Protein AF-A0A919WUX2-F1 (afdb_monomer_lite)

Sequence (122 aa):
MFIHFLDIIGAGIAGLFMLIQIISSQIVFQGKLIPEFYQVLGNWLPGTYYADEIYKILFGGSSLASSIRFLFIMVAVFLAVTAIAFLIRKNLFLNNKTKSNLIRIRGIANILIKSYAKEFPD

Structure (mmCIF, N/CA/C/O backbone):
data_AF-A0A919WUX2-F1
#
_entry.id   AF-A0A919WUX2-F1
#
loop_
_atom_site.group_PDB
_atom_site.id
_atom_site.type_symbol
_atom_site.label_atom_id
_atom_site.label_alt_id
_atom_site.label_comp_id
_atom_site.label_asym_id
_atom_site.label_entity_id
_atom_site.label_seq_id
_atom_site.pdbx_PDB_ins_code
_atom_site.Cartn_x
_atom_site.Cartn_y
_atom_site.Cartn_z
_atom_site.occupancy
_atom_site.B_iso_or_equiv
_atom_site.auth_seq_id
_atom_site.auth_comp_id
_atom_site.auth_asym_id
_atom_site.auth_atom_id
_atom_site.pdbx_PDB_model_num
ATOM 1 N N . MET A 1 1 ? -2.379 9.612 5.444 1.00 50.16 1 MET A N 1
ATOM 2 C CA . MET A 1 1 ? -3.563 9.425 6.323 1.00 50.16 1 MET A CA 1
ATOM 3 C C . MET A 1 1 ? -3.572 8.078 7.066 1.00 50.16 1 MET A C 1
ATOM 5 O O . MET A 1 1 ? -3.898 8.083 8.243 1.00 50.16 1 MET A O 1
ATOM 9 N N . PHE A 1 2 ? -3.185 6.949 6.447 1.00 46.69 2 PHE A N 1
ATOM 10 C CA . PHE A 1 2 ? -3.010 5.656 7.150 1.00 46.69 2 PHE A CA 1
ATOM 11 C C . PHE A 1 2 ? -1.740 5.613 8.028 1.00 46.69 2 PHE A C 1
ATOM 13 O O . PHE A 1 2 ? -1.749 5.054 9.116 1.00 46.69 2 PHE A O 1
ATOM 20 N N . ILE A 1 3 ? -0.682 6.305 7.592 1.00 52.25 3 ILE A N 1
ATOM 21 C CA . ILE A 1 3 ? 0.610 6.408 8.294 1.00 52.25 3 ILE A CA 1
ATOM 22 C C . ILE A 1 3 ? 0.446 7.064 9.680 1.00 52.25 3 ILE A C 1
ATOM 24 O O . ILE A 1 3 ? 0.975 6.565 10.661 1.00 52.25 3 ILE A O 1
ATOM 28 N N . HIS A 1 4 ? -0.404 8.092 9.791 1.00 54.78 4 HIS A N 1
ATOM 29 C CA . HIS A 1 4 ? -0.722 8.746 11.070 1.00 54.78 4 HIS A CA 1
ATOM 30 C C . HIS A 1 4 ? -1.570 7.891 12.027 1.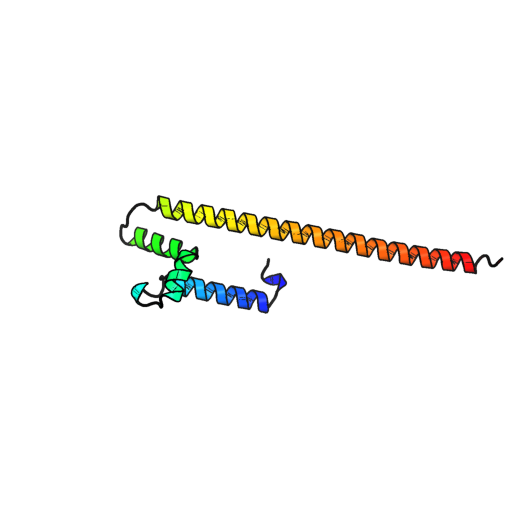00 54.78 4 HIS A C 1
ATOM 32 O O . HIS A 1 4 ? -1.762 8.279 13.171 1.00 54.78 4 HIS A O 1
ATOM 38 N N . PHE A 1 5 ? -2.122 6.756 11.581 1.00 55.47 5 PHE A N 1
ATOM 39 C CA . PHE A 1 5 ? -2.911 5.871 12.447 1.00 55.47 5 PHE A CA 1
ATOM 40 C C . PHE A 1 5 ? -2.035 4.878 13.229 1.00 55.47 5 PHE A C 1
ATOM 42 O O . PHE A 1 5 ? -2.463 4.362 14.255 1.00 55.47 5 PHE A O 1
ATOM 49 N N . LEU A 1 6 ? -0.812 4.631 12.748 1.00 60.94 6 LEU A N 1
ATOM 50 C CA . LEU A 1 6 ? 0.205 3.764 13.358 1.00 60.94 6 LEU A CA 1
ATOM 51 C C . LEU A 1 6 ? 1.449 4.560 13.806 1.00 60.94 6 LEU A C 1
ATOM 53 O O . LEU A 1 6 ? 2.447 3.962 14.208 1.00 60.94 6 LEU A O 1
ATOM 57 N N . ASP A 1 7 ? 1.381 5.891 13.700 1.00 72.62 7 ASP A N 1
ATOM 58 C CA . ASP A 1 7 ? 2.413 6.872 14.044 1.00 72.62 7 ASP A CA 1
ATOM 59 C C . ASP A 1 7 ? 3.820 6.426 13.581 1.00 72.62 7 ASP A C 1
ATOM 61 O O . ASP A 1 7 ? 4.065 6.292 12.378 1.00 72.62 7 ASP A O 1
ATOM 65 N N . ILE A 1 8 ? 4.720 6.093 14.510 1.00 77.88 8 ILE A N 1
ATOM 66 C CA . ILE A 1 8 ? 6.087 5.621 14.233 1.00 77.88 8 ILE A CA 1
ATOM 67 C C . ILE A 1 8 ? 6.129 4.246 13.554 1.00 77.88 8 ILE A C 1
ATOM 69 O O . ILE A 1 8 ? 6.920 4.039 12.633 1.00 77.88 8 ILE A O 1
ATOM 73 N N . ILE A 1 9 ? 5.283 3.298 13.966 1.00 80.19 9 ILE A N 1
ATOM 74 C CA . ILE A 1 9 ? 5.294 1.931 13.417 1.00 80.19 9 ILE A CA 1
ATOM 75 C C . ILE A 1 9 ? 4.808 1.953 11.966 1.00 80.19 9 ILE A C 1
ATOM 77 O O . ILE A 1 9 ? 5.372 1.293 11.095 1.00 80.19 9 ILE A O 1
ATOM 81 N N . GLY A 1 10 ? 3.789 2.763 11.684 1.00 80.12 10 GLY A N 1
ATOM 82 C CA . GLY A 1 10 ? 3.238 2.920 10.340 1.00 80.12 10 GLY A CA 1
ATOM 83 C C . GLY A 1 10 ? 4.225 3.580 9.397 1.00 80.12 10 GLY A C 1
ATOM 84 O O . GLY A 1 10 ? 4.389 3.129 8.265 1.00 80.12 10 GLY A O 1
ATOM 85 N N . ALA A 1 11 ? 4.898 4.627 9.877 1.00 80.88 11 ALA A N 1
ATOM 86 C CA . ALA A 1 11 ? 5.965 5.287 9.140 1.00 80.88 11 ALA A CA 1
ATOM 87 C C . ALA A 1 11 ? 7.140 4.335 8.876 1.00 80.88 11 ALA A C 1
ATOM 89 O O . ALA A 1 11 ? 7.630 4.280 7.751 1.00 80.88 11 ALA A O 1
ATOM 90 N N . GLY A 1 12 ? 7.534 3.530 9.868 1.00 84.44 12 GLY A N 1
ATOM 91 C CA . GLY A 1 12 ? 8.596 2.531 9.730 1.00 84.44 12 GLY A CA 1
ATOM 92 C C . GLY A 1 12 ? 8.273 1.464 8.684 1.00 84.44 12 GLY A C 1
ATOM 93 O O . GLY A 1 12 ? 9.085 1.201 7.799 1.00 84.44 12 GLY A O 1
ATOM 94 N N . ILE A 1 13 ? 7.062 0.901 8.721 1.00 85.62 13 ILE A N 1
ATOM 95 C CA . ILE A 1 13 ? 6.609 -0.083 7.726 1.00 85.62 13 ILE A CA 1
ATOM 96 C C . ILE A 1 13 ? 6.552 0.549 6.330 1.00 85.62 13 ILE A C 1
ATOM 98 O O . ILE A 1 13 ? 7.043 -0.044 5.373 1.00 85.62 13 ILE A O 1
ATOM 102 N N . ALA A 1 14 ? 6.009 1.763 6.199 1.00 84.12 14 ALA A N 1
ATOM 103 C CA . ALA A 1 14 ? 5.965 2.467 4.917 1.00 84.12 14 ALA A CA 1
ATOM 104 C C . ALA A 1 14 ? 7.373 2.740 4.357 1.00 84.12 14 ALA A C 1
ATOM 106 O O . ALA A 1 14 ? 7.606 2.544 3.165 1.00 84.12 14 ALA A O 1
ATOM 107 N N . GLY A 1 15 ? 8.318 3.129 5.217 1.00 86.31 15 GLY A N 1
ATOM 108 C CA . GLY A 1 15 ? 9.720 3.321 4.851 1.00 86.31 15 GLY A CA 1
ATOM 109 C C . GLY A 1 15 ? 10.377 2.029 4.365 1.00 86.31 15 GLY A C 1
ATOM 110 O O . GLY A 1 15 ? 11.008 2.024 3.312 1.00 86.31 15 GLY A O 1
ATOM 111 N N . LEU A 1 16 ? 10.161 0.911 5.066 1.00 87.75 16 LEU A N 1
ATOM 112 C CA . LEU A 1 16 ? 10.647 -0.404 4.633 1.00 87.75 16 LEU A CA 1
ATOM 113 C C . LEU A 1 16 ? 10.063 -0.809 3.275 1.00 87.75 16 LEU A C 1
ATOM 115 O O . LEU A 1 16 ? 10.802 -1.250 2.397 1.00 87.75 16 LEU A O 1
ATOM 119 N N . PHE A 1 17 ? 8.761 -0.605 3.067 1.00 86.81 17 PHE A N 1
ATOM 120 C CA . PHE A 1 17 ? 8.132 -0.859 1.772 1.00 86.81 17 PHE A CA 1
ATOM 121 C C . PHE A 1 17 ? 8.745 -0.004 0.661 1.00 86.81 17 PHE A C 1
ATOM 123 O O . PHE A 1 17 ? 9.011 -0.525 -0.419 1.00 86.81 17 PHE A O 1
ATOM 130 N N . MET A 1 18 ? 9.021 1.276 0.918 1.00 85.81 18 MET A N 1
ATOM 131 C CA . MET A 1 18 ? 9.658 2.164 -0.057 1.00 85.81 18 MET A CA 1
ATOM 132 C C . MET A 1 18 ? 11.067 1.687 -0.435 1.00 85.81 18 MET A C 1
ATOM 134 O O . MET A 1 18 ? 11.412 1.679 -1.615 1.00 85.81 18 MET A O 1
ATOM 138 N N . LEU A 1 19 ? 11.861 1.224 0.535 1.00 87.56 19 LEU A N 1
ATOM 139 C CA . LEU A 1 19 ? 13.187 0.653 0.272 1.00 87.56 19 LEU A CA 1
ATOM 140 C C . LEU A 1 19 ? 13.098 -0.601 -0.601 1.00 87.56 19 LEU A C 1
ATOM 142 O O . LEU A 1 19 ? 13.828 -0.722 -1.584 1.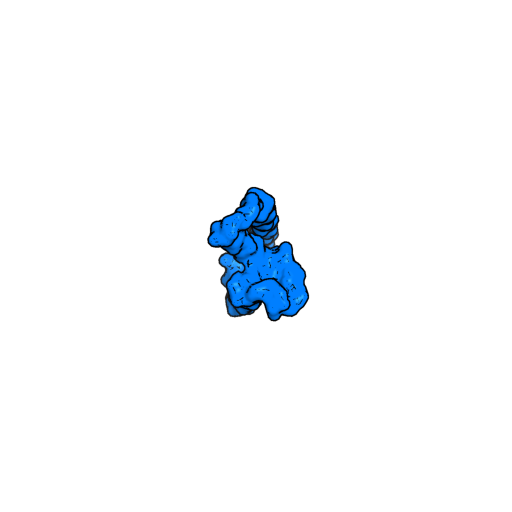00 87.56 19 LEU A O 1
ATOM 146 N N . ILE A 1 20 ? 12.160 -1.500 -0.293 1.00 86.94 20 ILE A N 1
ATOM 147 C CA . ILE A 1 20 ? 11.908 -2.697 -1.103 1.00 86.94 20 ILE A CA 1
ATOM 148 C C . ILE A 1 20 ? 11.509 -2.303 -2.530 1.00 86.94 20 ILE A C 1
ATOM 150 O O . ILE A 1 20 ? 11.988 -2.925 -3.479 1.00 86.94 20 ILE A O 1
ATOM 154 N N . GLN A 1 21 ? 10.693 -1.256 -2.708 1.00 86.75 21 GLN A N 1
ATOM 155 C CA . GLN A 1 21 ? 10.338 -0.759 -4.041 1.00 86.75 21 GLN A CA 1
ATOM 156 C C . GLN A 1 21 ? 11.546 -0.248 -4.822 1.00 86.75 21 GLN A C 1
ATOM 158 O O . GLN A 1 21 ? 11.662 -0.560 -6.000 1.00 86.75 21 GLN A O 1
ATOM 163 N N . ILE A 1 22 ? 12.447 0.505 -4.190 1.00 85.50 22 ILE A N 1
ATOM 164 C CA . ILE A 1 22 ? 13.640 1.052 -4.855 1.00 85.50 22 ILE A CA 1
ATOM 165 C C . ILE A 1 22 ? 14.606 -0.062 -5.268 1.00 85.50 22 ILE A C 1
ATOM 167 O O . ILE A 1 22 ? 15.170 -0.019 -6.358 1.00 85.50 22 ILE A O 1
ATOM 171 N N . ILE A 1 23 ? 14.788 -1.071 -4.416 1.00 85.50 23 ILE A N 1
ATOM 172 C CA . ILE A 1 23 ? 15.661 -2.209 -4.726 1.00 85.50 23 ILE A CA 1
ATOM 173 C C . ILE A 1 23 ? 15.041 -3.053 -5.847 1.00 85.50 23 ILE A C 1
ATOM 175 O O . ILE A 1 23 ? 15.727 -3.432 -6.792 1.00 85.50 23 ILE A O 1
ATOM 179 N N . SER A 1 24 ? 13.734 -3.307 -5.783 1.00 84.88 24 SER A N 1
ATOM 180 C CA . SER A 1 24 ? 13.033 -4.173 -6.744 1.00 84.88 24 SER A CA 1
ATOM 181 C C . SER A 1 24 ? 12.701 -3.480 -8.072 1.00 84.88 24 SER A C 1
ATOM 183 O O . SER A 1 24 ? 12.382 -4.155 -9.052 1.00 84.88 24 SER A O 1
ATOM 185 N N . SER A 1 25 ? 12.760 -2.145 -8.139 1.00 82.00 25 SER A N 1
ATOM 186 C CA . SER A 1 25 ? 12.494 -1.382 -9.366 1.00 82.00 25 SER A CA 1
ATOM 187 C C . SER A 1 25 ? 13.618 -1.468 -10.389 1.00 82.00 25 SER A C 1
ATOM 189 O O . SER A 1 25 ? 13.421 -1.056 -11.526 1.00 82.00 25 SER A O 1
ATOM 191 N N . GLN A 1 26 ? 14.781 -2.004 -10.005 1.00 79.31 26 GLN A N 1
ATOM 192 C CA . GLN A 1 26 ? 15.950 -2.139 -10.878 1.00 79.31 26 GLN A CA 1
ATOM 193 C C . GLN A 1 26 ? 16.464 -0.788 -11.428 1.00 79.31 26 GLN A C 1
ATOM 195 O O . GLN A 1 26 ? 17.241 -0.757 -12.376 1.00 79.31 26 GLN A O 1
ATOM 200 N N . ILE A 1 27 ? 16.056 0.339 -10.820 1.00 75.88 27 ILE A N 1
ATOM 201 C CA . ILE A 1 27 ? 16.522 1.693 -11.184 1.00 75.88 27 ILE A CA 1
ATOM 202 C C . ILE A 1 27 ? 17.984 1.889 -10.772 1.00 75.88 27 ILE A C 1
ATOM 204 O O . ILE A 1 27 ? 18.775 2.493 -11.489 1.00 75.88 27 ILE A O 1
ATOM 208 N N . VAL A 1 28 ? 18.334 1.416 -9.574 1.00 76.75 28 VAL A N 1
ATOM 209 C CA . VAL A 1 28 ? 19.669 1.618 -8.986 1.00 76.75 28 VAL A CA 1
ATOM 210 C C . VAL A 1 28 ? 20.632 0.507 -9.403 1.00 76.75 28 VAL A C 1
ATOM 212 O O . VAL A 1 28 ? 21.819 0.749 -9.605 1.00 76.75 28 VAL A O 1
ATOM 215 N N . PHE A 1 29 ? 20.119 -0.713 -9.558 1.00 71.00 29 PHE A N 1
ATOM 216 C CA . PHE A 1 29 ? 20.900 -1.899 -9.887 1.00 71.00 29 PHE A CA 1
ATOM 217 C C . PHE A 1 29 ? 20.295 -2.576 -11.112 1.00 71.00 29 PHE A C 1
ATOM 219 O O . PHE A 1 29 ? 19.085 -2.769 -11.171 1.00 71.00 29 PHE A O 1
ATOM 226 N N . GLN A 1 30 ? 21.123 -2.971 -12.081 1.00 67.31 30 GLN A N 1
ATOM 227 C CA . GLN A 1 30 ? 20.634 -3.730 -13.233 1.00 67.31 30 GLN A CA 1
ATOM 228 C C . GLN A 1 30 ? 20.074 -5.080 -12.767 1.00 67.31 30 GLN A C 1
ATOM 230 O O . GLN A 1 30 ? 20.716 -5.763 -11.971 1.00 67.31 30 GLN A O 1
ATOM 235 N N . GLY A 1 31 ? 18.916 -5.490 -13.292 1.00 66.12 31 GLY A N 1
ATOM 236 C CA . GLY A 1 31 ? 18.153 -6.652 -12.815 1.00 66.12 31 GLY A CA 1
ATOM 237 C C . GLY A 1 31 ? 18.937 -7.940 -12.594 1.00 66.12 31 GLY A C 1
ATOM 238 O O . GLY A 1 31 ? 18.682 -8.653 -11.631 1.00 66.12 31 GLY A O 1
ATOM 239 N N . LYS A 1 32 ? 19.944 -8.210 -13.435 1.00 65.50 32 LYS A N 1
ATOM 240 C CA . LYS A 1 32 ? 20.788 -9.413 -13.336 1.00 65.50 32 LYS A CA 1
ATOM 241 C C . LYS A 1 32 ? 21.716 -9.437 -12.114 1.00 65.50 32 LYS A C 1
ATOM 243 O O . LYS A 1 32 ? 22.261 -10.488 -11.802 1.00 65.50 32 LYS A O 1
ATOM 248 N N . LEU A 1 33 ? 21.920 -8.299 -11.452 1.00 76.19 33 LEU A N 1
ATOM 249 C CA . LEU A 1 33 ? 22.799 -8.152 -10.287 1.00 76.19 33 LEU A CA 1
ATOM 250 C C . LEU A 1 33 ? 22.045 -8.288 -8.956 1.00 76.19 33 LEU A C 1
ATOM 252 O O . LEU A 1 33 ? 22.670 -8.343 -7.900 1.00 76.19 33 LEU A O 1
ATOM 256 N N . ILE A 1 34 ? 20.711 -8.321 -8.995 1.00 80.94 34 ILE A N 1
ATOM 257 C CA . ILE A 1 34 ? 19.855 -8.347 -7.808 1.00 80.94 34 ILE A CA 1
ATOM 258 C C . ILE A 1 34 ? 19.399 -9.792 -7.560 1.00 80.94 34 ILE A C 1
ATOM 260 O O . ILE A 1 34 ? 19.066 -10.479 -8.526 1.00 80.94 34 ILE A O 1
ATOM 264 N N . PRO A 1 35 ? 19.343 -10.279 -6.305 1.00 84.19 35 PRO A N 1
ATOM 265 C CA . PRO A 1 35 ? 18.849 -11.625 -6.014 1.00 84.19 35 PRO A CA 1
ATOM 266 C C . PRO A 1 35 ? 17.452 -11.899 -6.595 1.00 84.19 35 PRO A C 1
ATOM 268 O O . PRO A 1 35 ? 16.597 -11.010 -6.587 1.00 84.19 35 PRO A O 1
ATOM 271 N N . GLU A 1 36 ? 17.191 -13.143 -7.018 1.00 84.56 36 GLU A N 1
ATOM 272 C CA . GLU A 1 36 ? 15.911 -13.562 -7.626 1.00 84.56 36 GLU A CA 1
ATOM 273 C C . GLU A 1 36 ? 14.688 -13.179 -6.786 1.00 84.56 36 GLU A C 1
ATOM 275 O O . GLU A 1 36 ? 13.660 -12.787 -7.332 1.00 84.56 36 GLU A O 1
ATOM 280 N N . PHE A 1 37 ? 14.815 -13.207 -5.457 1.00 85.06 37 PHE A N 1
ATOM 281 C CA . PHE A 1 37 ? 13.764 -12.769 -4.540 1.00 85.06 37 PHE A CA 1
ATOM 282 C C . PHE A 1 37 ? 13.226 -11.366 -4.877 1.00 85.06 37 PHE A C 1
ATOM 284 O O . PHE A 1 37 ? 12.016 -11.173 -4.987 1.00 85.06 37 PHE A O 1
ATOM 291 N N . TYR A 1 38 ? 14.116 -10.393 -5.090 1.00 82.12 38 TYR A N 1
ATOM 292 C CA . TYR A 1 38 ? 13.732 -9.014 -5.407 1.00 82.12 38 TYR A CA 1
ATOM 293 C C . TYR A 1 38 ? 13.279 -8.856 -6.861 1.00 82.12 38 TYR A C 1
ATOM 295 O O . TYR A 1 38 ? 12.447 -7.998 -7.147 1.00 82.12 38 TYR A O 1
ATOM 303 N N . GLN A 1 39 ? 13.769 -9.701 -7.774 1.00 81.50 39 GLN A N 1
ATOM 304 C CA . GLN A 1 39 ? 13.285 -9.726 -9.158 1.00 81.50 39 GLN A CA 1
ATOM 305 C C . GLN A 1 39 ? 11.822 -10.184 -9.216 1.00 81.50 39 GLN A C 1
ATOM 307 O O . GLN A 1 39 ? 10.992 -9.544 -9.860 1.00 81.50 39 GLN A O 1
ATOM 312 N N . VAL A 1 40 ? 11.483 -11.250 -8.482 1.00 85.31 40 VAL A N 1
ATOM 313 C CA . VAL A 1 40 ? 10.106 -11.750 -8.379 1.00 85.31 40 VAL A CA 1
ATOM 314 C C . VAL A 1 40 ? 9.209 -10.715 -7.710 1.00 85.31 40 VAL A C 1
ATOM 316 O O . VAL A 1 40 ? 8.116 -10.460 -8.212 1.00 85.31 40 VAL A O 1
ATOM 319 N N . LEU A 1 41 ? 9.665 -10.078 -6.626 1.00 84.19 41 LEU A N 1
ATOM 320 C CA . LEU A 1 41 ? 8.909 -9.010 -5.964 1.00 84.19 41 LEU A CA 1
ATOM 321 C C . LEU A 1 41 ? 8.652 -7.815 -6.891 1.00 84.19 41 LEU A C 1
ATOM 323 O O . LEU A 1 41 ? 7.561 -7.246 -6.866 1.00 84.19 41 LEU A O 1
ATOM 327 N N . GLY A 1 42 ? 9.631 -7.455 -7.724 1.00 80.44 42 GLY A N 1
ATOM 328 C CA . GLY A 1 42 ? 9.527 -6.361 -8.689 1.00 80.44 42 GLY A CA 1
ATOM 329 C C . GLY A 1 42 ? 8.351 -6.516 -9.653 1.00 80.44 42 GLY A C 1
ATOM 330 O O . GLY A 1 42 ? 7.667 -5.541 -9.945 1.00 80.44 42 GLY A O 1
ATOM 331 N N . ASN A 1 43 ? 8.018 -7.743 -10.056 1.00 83.19 43 ASN A N 1
ATOM 332 C CA . ASN A 1 43 ? 6.887 -8.003 -10.958 1.00 83.19 43 ASN A CA 1
ATOM 333 C C . ASN A 1 43 ? 5.518 -7.644 -10.356 1.00 83.19 43 ASN A C 1
ATOM 335 O O . ASN A 1 43 ? 4.540 -7.498 -11.081 1.00 83.19 43 ASN A O 1
ATOM 339 N N . TRP A 1 44 ? 5.430 -7.500 -9.036 1.00 82.06 44 TRP A N 1
ATOM 340 C CA . TRP A 1 44 ? 4.201 -7.111 -8.340 1.00 82.06 44 TRP A CA 1
ATOM 341 C C . TRP A 1 44 ? 4.189 -5.635 -7.951 1.00 82.06 44 TRP A C 1
ATOM 343 O O . TRP A 1 44 ? 3.161 -5.116 -7.514 1.00 82.06 44 TRP A O 1
ATOM 353 N N . LEU A 1 45 ? 5.325 -4.952 -8.083 1.00 84.62 45 LEU A N 1
ATOM 354 C CA . LEU A 1 45 ? 5.514 -3.600 -7.593 1.00 84.62 45 LEU A CA 1
ATOM 355 C C . LEU A 1 45 ? 5.339 -2.586 -8.728 1.00 84.62 45 LEU A C 1
ATOM 357 O O . LEU A 1 45 ? 5.981 -2.697 -9.772 1.00 84.62 45 LEU A O 1
ATOM 361 N N . PRO A 1 46 ? 4.540 -1.524 -8.521 1.00 81.56 46 PRO A N 1
ATOM 362 C CA . PRO A 1 46 ? 4.318 -0.510 -9.552 1.00 81.56 46 PRO A CA 1
ATOM 363 C C . PRO A 1 46 ? 5.607 0.239 -9.924 1.00 81.56 46 PRO A C 1
ATOM 365 O O . PRO A 1 46 ? 5.756 0.688 -11.059 1.00 81.56 46 PRO A O 1
ATOM 368 N N . GLY A 1 47 ? 6.554 0.350 -8.983 1.00 80.38 47 GLY A N 1
ATOM 369 C CA . GLY A 1 47 ? 7.834 1.027 -9.199 1.00 80.38 47 GLY A CA 1
ATOM 370 C C . GLY A 1 47 ? 8.693 0.381 -10.287 1.00 80.38 47 GLY A C 1
ATOM 371 O O . GLY A 1 47 ? 9.414 1.091 -10.982 1.00 80.38 47 GLY A O 1
ATOM 372 N N . THR A 1 48 ? 8.585 -0.936 -10.483 1.00 83.44 48 THR A N 1
ATOM 373 C CA . THR A 1 48 ? 9.349 -1.667 -11.504 1.00 83.44 48 THR A CA 1
ATOM 374 C C . THR A 1 48 ? 8.810 -1.401 -12.905 1.00 83.44 48 THR A C 1
ATOM 376 O O . THR A 1 48 ? 9.586 -1.135 -13.816 1.00 83.44 48 THR A O 1
ATOM 379 N N . TYR A 1 49 ? 7.485 -1.362 -13.071 1.00 82.75 49 TYR A N 1
ATOM 380 C CA . TYR A 1 49 ? 6.869 -0.980 -14.345 1.00 82.75 49 TYR A CA 1
ATOM 381 C C . TYR A 1 49 ? 7.187 0.469 -14.722 1.00 82.75 49 TYR A C 1
ATOM 383 O O . TYR A 1 49 ? 7.463 0.757 -15.880 1.00 82.75 49 TYR A O 1
ATOM 391 N N . TYR A 1 50 ? 7.194 1.384 -13.750 1.00 82.50 50 TYR A N 1
ATOM 392 C CA . TYR A 1 50 ? 7.590 2.772 -13.989 1.00 82.50 50 TYR A CA 1
ATOM 393 C C . TYR A 1 50 ? 9.050 2.892 -14.454 1.00 82.50 50 TYR A C 1
ATOM 395 O O . TYR A 1 50 ? 9.337 3.599 -15.419 1.00 82.50 50 TYR A O 1
ATOM 403 N N . ALA A 1 51 ? 9.963 2.179 -13.791 1.00 81.69 51 ALA A N 1
ATOM 404 C CA . ALA A 1 51 ? 11.379 2.158 -14.138 1.00 81.69 51 ALA A CA 1
ATOM 405 C C . ALA A 1 51 ? 11.626 1.634 -15.557 1.00 81.69 51 ALA A C 1
ATOM 407 O O . ALA A 1 51 ? 12.315 2.278 -16.346 1.00 81.69 51 ALA A O 1
ATOM 408 N N . ASP A 1 52 ? 11.030 0.487 -15.885 1.00 82.69 52 ASP A N 1
ATOM 409 C CA . ASP A 1 52 ? 11.186 -0.169 -17.184 1.00 82.69 52 ASP A CA 1
ATOM 410 C C . ASP A 1 52 ? 10.666 0.712 -18.332 1.00 82.69 52 ASP A C 1
ATOM 412 O O . ASP A 1 52 ? 11.301 0.837 -19.379 1.00 82.69 52 ASP A O 1
ATOM 416 N N . GLU A 1 53 ? 9.552 1.414 -18.120 1.00 83.00 53 GLU A N 1
ATOM 417 C CA . GLU A 1 53 ? 9.013 2.351 -19.107 1.00 83.00 53 GLU A CA 1
ATOM 418 C C . GLU A 1 53 ? 9.886 3.597 -19.290 1.00 83.00 53 GLU A C 1
ATOM 420 O O . GLU A 1 53 ? 10.084 4.033 -20.424 1.00 83.00 53 GLU A O 1
ATOM 425 N N . ILE A 1 54 ? 10.484 4.139 -18.223 1.00 84.12 54 ILE A N 1
ATOM 426 C CA . ILE A 1 54 ? 11.478 5.216 -18.357 1.00 84.12 54 ILE A CA 1
ATOM 427 C C . ILE A 1 54 ? 12.666 4.746 -19.194 1.00 84.12 54 ILE A C 1
ATOM 429 O O . ILE A 1 54 ? 13.094 5.461 -20.100 1.00 84.12 54 ILE A O 1
ATOM 433 N N . TYR A 1 55 ? 13.180 3.544 -18.937 1.00 82.00 55 TYR A N 1
ATOM 434 C CA . TYR A 1 55 ? 14.289 3.000 -19.715 1.00 82.00 55 TYR A CA 1
ATOM 435 C C . TYR A 1 55 ? 13.919 2.787 -21.185 1.00 82.00 55 TYR A C 1
ATOM 437 O O . TYR A 1 55 ? 14.707 3.139 -22.064 1.00 82.00 55 TYR A O 1
ATOM 445 N N . LYS A 1 56 ? 12.708 2.304 -21.481 1.00 84.69 56 LYS A N 1
ATOM 446 C CA . LYS A 1 56 ? 12.209 2.209 -22.861 1.00 84.69 56 LYS A CA 1
ATOM 447 C C . LYS A 1 56 ? 12.119 3.577 -23.534 1.00 84.69 56 LYS A C 1
ATOM 449 O O . LYS A 1 56 ? 12.534 3.692 -24.680 1.00 84.69 56 LYS A O 1
ATOM 454 N N . ILE A 1 57 ? 11.653 4.621 -22.848 1.00 84.94 57 ILE A N 1
ATOM 455 C CA . ILE A 1 57 ? 11.600 5.981 -23.418 1.00 84.94 57 ILE A CA 1
ATOM 456 C C . ILE A 1 57 ? 13.006 6.491 -23.743 1.00 84.94 57 ILE A C 1
ATOM 458 O O . ILE A 1 57 ? 13.238 7.006 -24.834 1.00 84.94 57 ILE A O 1
ATOM 462 N N . LEU A 1 58 ? 13.944 6.343 -22.806 1.00 85.19 58 LEU A N 1
ATOM 463 C CA . LEU A 1 58 ? 15.294 6.893 -22.938 1.00 85.19 58 LEU A CA 1
ATOM 464 C C . LEU A 1 58 ? 16.128 6.185 -24.011 1.00 85.19 58 LEU A C 1
ATOM 466 O O . LEU A 1 58 ? 16.962 6.822 -24.648 1.00 85.19 58 LEU A O 1
ATOM 470 N N . PHE A 1 59 ? 15.900 4.888 -24.221 1.00 86.81 59 PHE A N 1
ATOM 471 C CA . PHE A 1 59 ? 16.696 4.062 -25.132 1.00 86.81 59 PHE A CA 1
ATOM 472 C C . PHE A 1 59 ? 15.946 3.620 -26.399 1.00 86.81 59 PHE A C 1
ATOM 474 O O . PHE A 1 59 ? 16.439 2.766 -27.133 1.00 86.81 59 PHE A O 1
ATOM 481 N N . GLY A 1 60 ? 14.778 4.204 -26.688 1.00 81.00 60 GLY A N 1
ATOM 482 C CA . GLY A 1 60 ? 14.034 3.952 -27.932 1.00 81.00 60 GLY A CA 1
ATOM 483 C C . GLY A 1 60 ? 13.337 2.586 -27.999 1.00 81.00 60 GLY A C 1
ATOM 484 O O . GLY A 1 60 ? 13.193 2.011 -29.075 1.00 81.00 60 GLY A O 1
ATOM 485 N N . GLY A 1 61 ? 12.926 2.049 -26.851 1.00 75.56 61 GLY A N 1
ATOM 486 C CA . GLY A 1 61 ? 12.198 0.790 -26.716 1.00 75.56 61 GLY A CA 1
ATOM 487 C C . GLY A 1 61 ? 10.772 0.814 -27.288 1.00 75.56 61 GLY A C 1
ATOM 488 O O . GLY A 1 61 ? 10.194 1.857 -27.584 1.00 75.56 61 GLY A O 1
ATOM 489 N N . SER A 1 62 ? 10.197 -0.381 -27.448 1.00 73.56 62 SER A N 1
ATOM 490 C CA . SER A 1 62 ? 8.871 -0.610 -28.039 1.00 73.56 62 SER A CA 1
ATOM 491 C C . SER A 1 62 ? 7.700 -0.030 -27.223 1.00 73.56 62 SER A C 1
ATOM 493 O O . SER A 1 62 ? 7.849 0.313 -26.057 1.00 73.56 62 SER A O 1
ATOM 495 N N . SER A 1 63 ? 6.511 -0.015 -27.842 1.00 71.62 63 SER A N 1
ATOM 496 C CA . SER A 1 63 ? 5.218 0.482 -27.328 1.00 71.62 63 SER A CA 1
ATOM 497 C C . SER A 1 63 ? 4.994 0.412 -25.804 1.00 71.62 63 SER A C 1
ATOM 499 O O . SER A 1 63 ? 4.952 -0.669 -25.215 1.00 71.62 63 SER A O 1
ATOM 501 N N . LEU A 1 64 ? 4.694 1.579 -25.217 1.00 79.06 64 LEU A N 1
ATOM 502 C CA . LEU A 1 64 ? 4.367 1.794 -23.799 1.00 79.06 64 LEU A CA 1
ATOM 503 C C . LEU A 1 64 ? 2.938 1.389 -23.395 1.00 79.06 64 LEU A C 1
ATOM 505 O O . LEU A 1 64 ? 2.579 1.341 -22.214 1.00 79.06 64 LEU A O 1
ATOM 509 N N . ALA A 1 65 ? 2.069 1.129 -24.375 1.00 77.62 65 ALA A N 1
ATOM 510 C CA . ALA A 1 65 ? 0.627 1.034 -24.146 1.00 77.62 65 ALA A CA 1
ATOM 511 C C . ALA A 1 65 ? 0.228 -0.132 -23.223 1.00 77.62 65 ALA A C 1
ATOM 513 O O . ALA A 1 65 ? -0.784 -0.065 -22.525 1.00 77.62 65 ALA A O 1
ATOM 514 N N . SER A 1 66 ? 1.002 -1.221 -23.211 1.00 75.31 66 SER A N 1
ATOM 515 C CA . SER A 1 66 ? 0.720 -2.370 -22.344 1.00 75.31 66 SER A CA 1
ATOM 516 C C . SER A 1 66 ? 0.985 -2.051 -20.872 1.00 75.31 66 SER A C 1
ATOM 518 O O . SER A 1 66 ? 0.123 -2.279 -20.024 1.00 75.31 66 SER A O 1
ATOM 520 N N . SER A 1 67 ? 2.131 -1.446 -20.575 1.00 77.88 67 SER A N 1
ATOM 521 C CA . SER A 1 67 ? 2.562 -1.146 -19.209 1.00 77.88 67 SER A CA 1
ATOM 522 C C . SER A 1 67 ? 1.724 -0.043 -18.571 1.00 77.88 67 SER A C 1
ATOM 524 O O . SER A 1 67 ? 1.354 -0.144 -17.403 1.00 77.88 67 SER A O 1
ATOM 526 N N . ILE A 1 68 ? 1.318 0.959 -19.358 1.00 82.75 68 ILE A N 1
ATOM 527 C CA . ILE A 1 68 ? 0.391 2.008 -18.908 1.00 82.75 68 ILE A CA 1
ATOM 528 C C . ILE A 1 68 ? -0.949 1.400 -18.472 1.00 82.75 68 ILE A C 1
ATOM 530 O O . ILE A 1 68 ? -1.486 1.778 -17.431 1.00 82.75 68 ILE A O 1
ATOM 534 N N . ARG A 1 69 ? -1.479 0.418 -19.217 1.00 84.12 69 ARG A N 1
ATOM 535 C CA . ARG A 1 69 ? -2.724 -0.278 -18.841 1.00 84.12 69 ARG A CA 1
ATOM 536 C C . ARG A 1 69 ? -2.586 -1.022 -17.515 1.00 84.12 69 ARG A C 1
ATOM 538 O O . ARG A 1 69 ? -3.476 -0.915 -16.675 1.00 84.12 69 ARG A O 1
ATOM 545 N N . PHE A 1 70 ? -1.472 -1.719 -17.297 1.00 82.25 70 PHE A N 1
ATOM 546 C CA . PHE A 1 70 ? -1.198 -2.379 -16.017 1.00 82.25 70 PHE A CA 1
ATOM 547 C C . PHE A 1 70 ? -1.104 -1.383 -14.856 1.00 82.25 70 PHE A C 1
ATOM 549 O O . PHE A 1 70 ? -1.685 -1.626 -13.797 1.00 82.25 70 PHE A O 1
ATOM 556 N N . LEU A 1 71 ? -0.456 -0.234 -15.066 1.00 84.50 71 LEU A N 1
ATOM 557 C CA . LEU A 1 71 ? -0.375 0.824 -14.059 1.00 84.50 71 LEU A CA 1
ATOM 558 C C . LEU A 1 71 ? -1.765 1.362 -13.686 1.00 84.50 71 LEU A C 1
ATOM 560 O O . LEU A 1 71 ? -2.074 1.512 -12.504 1.00 84.50 71 LEU A O 1
ATOM 564 N N . PHE A 1 72 ? -2.633 1.587 -14.677 1.00 87.06 72 PHE A N 1
ATOM 565 C CA . PHE A 1 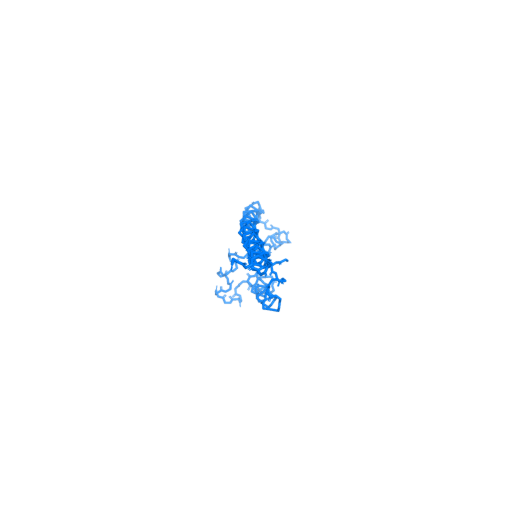72 ? -4.017 2.016 -14.449 1.00 87.06 72 PHE A CA 1
ATOM 566 C C . PHE A 1 72 ? -4.826 0.994 -13.646 1.00 87.06 72 PHE A C 1
ATOM 568 O O . PHE A 1 72 ? -5.558 1.374 -12.730 1.00 87.06 72 PHE A O 1
ATOM 575 N N . ILE A 1 73 ? -4.674 -0.298 -13.950 1.00 87.62 73 ILE A N 1
ATOM 576 C CA . ILE A 1 73 ? -5.335 -1.377 -13.205 1.00 87.62 73 ILE A CA 1
ATOM 577 C C . ILE A 1 73 ? -4.860 -1.382 -11.750 1.00 87.62 73 ILE A C 1
ATOM 579 O O . ILE A 1 73 ? -5.690 -1.441 -10.843 1.00 87.62 73 ILE A O 1
ATOM 583 N N . MET A 1 74 ? -3.552 -1.255 -11.502 1.00 86.69 74 MET A N 1
ATOM 584 C CA . MET A 1 74 ? -3.031 -1.175 -10.135 1.00 86.69 74 MET A CA 1
ATOM 585 C C . MET A 1 74 ? -3.607 0.023 -9.376 1.00 86.69 74 MET A C 1
ATOM 587 O O . MET A 1 74 ? -4.078 -0.142 -8.252 1.00 86.69 74 MET A O 1
ATOM 591 N N . VAL A 1 75 ? -3.637 1.213 -9.984 1.00 88.88 75 VAL A N 1
ATOM 592 C CA . VAL A 1 75 ? -4.225 2.412 -9.360 1.00 88.88 75 VAL A CA 1
ATOM 593 C C . VAL A 1 75 ? -5.696 2.189 -9.007 1.00 88.88 75 VAL A C 1
ATOM 595 O O . VAL A 1 75 ? -6.112 2.514 -7.894 1.00 88.88 75 VAL A O 1
ATOM 598 N N . ALA A 1 76 ? -6.477 1.594 -9.912 1.00 90.50 76 ALA A N 1
ATOM 599 C CA . ALA A 1 76 ? -7.882 1.286 -9.663 1.00 90.50 76 ALA A CA 1
ATOM 600 C C . ALA A 1 76 ? -8.061 0.324 -8.475 1.00 90.50 76 ALA A C 1
ATOM 602 O O . ALA A 1 76 ? -8.904 0.565 -7.609 1.00 90.50 76 ALA A O 1
ATOM 603 N N . VAL A 1 77 ? -7.232 -0.721 -8.385 1.00 89.94 77 VAL A N 1
ATOM 604 C CA . VAL A 1 77 ? -7.244 -1.671 -7.261 1.00 89.94 77 VAL A CA 1
ATOM 605 C C . VAL A 1 77 ? -6.880 -0.977 -5.946 1.00 89.94 77 VAL A C 1
ATOM 607 O O . VAL A 1 77 ? -7.594 -1.133 -4.955 1.00 89.94 77 VAL A O 1
ATOM 610 N N . PHE A 1 78 ? -5.824 -0.160 -5.924 1.00 87.06 78 PHE A N 1
ATOM 611 C CA . PHE A 1 78 ? -5.424 0.580 -4.722 1.00 87.06 78 PHE A CA 1
ATOM 612 C C . PHE A 1 78 ? -6.505 1.559 -4.252 1.00 87.06 78 PHE A C 1
ATOM 614 O O . PHE A 1 78 ? -6.777 1.651 -3.050 1.00 87.06 78 PHE A O 1
ATOM 621 N N . LEU A 1 79 ? -7.158 2.262 -5.181 1.00 89.12 79 LEU A N 1
ATOM 622 C CA . LEU A 1 79 ? -8.280 3.147 -4.867 1.00 89.12 79 LEU A CA 1
ATOM 623 C C . LEU A 1 79 ? -9.459 2.371 -4.280 1.00 89.12 79 LEU A C 1
ATOM 625 O O . LEU A 1 79 ? -10.005 2.790 -3.258 1.00 89.12 79 LEU A O 1
ATOM 629 N N . ALA A 1 80 ? -9.813 1.227 -4.868 1.00 92.12 80 ALA A N 1
ATOM 630 C CA . ALA A 1 80 ? -10.895 0.3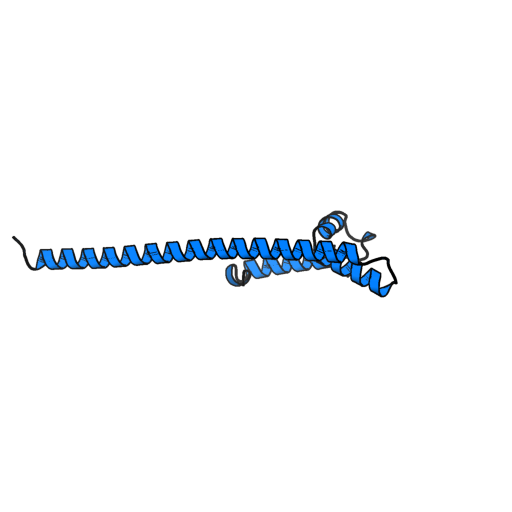83 -4.372 1.00 92.12 80 ALA A CA 1
ATOM 631 C C . ALA A 1 80 ? -10.623 -0.109 -2.942 1.00 92.12 80 ALA A C 1
ATOM 633 O O . ALA A 1 80 ? -11.469 0.050 -2.060 1.00 92.12 80 ALA A O 1
ATOM 634 N N . VAL A 1 81 ? -9.420 -0.627 -2.674 1.00 90.44 81 VAL A N 1
ATOM 635 C CA . VAL A 1 81 ? -9.018 -1.082 -1.331 1.00 90.44 81 VAL A CA 1
ATOM 636 C C . VAL A 1 81 ? -9.060 0.068 -0.325 1.00 90.44 81 VAL A C 1
ATOM 638 O O . VAL A 1 81 ? -9.579 -0.088 0.782 1.00 90.44 81 VAL A O 1
ATOM 641 N N . THR A 1 82 ? -8.575 1.249 -0.713 1.00 86.62 82 THR A N 1
ATOM 642 C CA . THR A 1 82 ? -8.583 2.434 0.155 1.00 86.62 82 THR A CA 1
ATOM 643 C C . THR A 1 82 ? -10.007 2.887 0.476 1.00 86.62 82 THR A C 1
ATOM 645 O O . THR A 1 82 ? -10.313 3.197 1.630 1.00 86.62 82 THR A O 1
ATOM 648 N N . ALA A 1 83 ? -10.899 2.882 -0.516 1.00 90.81 83 ALA A N 1
ATOM 649 C CA . ALA A 1 83 ? -12.306 3.217 -0.332 1.00 90.81 83 ALA A CA 1
ATOM 650 C C . ALA A 1 83 ? -13.001 2.229 0.617 1.00 90.81 83 ALA A C 1
ATOM 652 O O . ALA A 1 83 ? -13.695 2.652 1.543 1.00 90.81 83 ALA A O 1
ATOM 653 N N . ILE A 1 84 ? -12.762 0.924 0.452 1.00 92.12 84 ILE A N 1
ATOM 654 C CA . ILE A 1 84 ? -13.305 -0.121 1.333 1.00 92.12 84 ILE A CA 1
ATOM 655 C C . ILE A 1 84 ? -12.812 0.074 2.771 1.00 92.12 84 ILE A C 1
ATOM 657 O O . ILE A 1 84 ? -13.617 0.113 3.703 1.00 92.12 84 ILE A O 1
ATOM 661 N N . ALA A 1 85 ? -11.504 0.261 2.964 1.00 86.94 85 ALA A N 1
ATOM 662 C CA . ALA A 1 85 ? -10.924 0.492 4.285 1.00 86.94 85 ALA A CA 1
ATOM 663 C C . ALA A 1 85 ? -11.525 1.736 4.962 1.00 86.94 85 ALA A C 1
ATOM 665 O O . ALA A 1 85 ? -11.841 1.720 6.157 1.00 86.94 85 ALA A O 1
ATOM 666 N N . PHE A 1 86 ? -11.738 2.808 4.195 1.00 88.06 86 PHE A N 1
ATOM 667 C CA . PHE A 1 86 ? -12.374 4.026 4.686 1.00 88.06 86 PHE A CA 1
ATOM 668 C C . PHE A 1 86 ? -13.833 3.797 5.104 1.00 88.06 86 PHE A C 1
ATOM 670 O O . PHE A 1 86 ? -14.245 4.251 6.175 1.00 88.06 86 PHE A O 1
ATOM 677 N N . LEU A 1 87 ? -14.606 3.054 4.307 1.00 89.62 87 LEU A N 1
ATOM 678 C CA . LEU A 1 87 ? -16.000 2.717 4.612 1.00 89.62 87 LEU A CA 1
ATOM 679 C C . LEU A 1 87 ? -16.124 1.883 5.893 1.00 89.62 87 LEU A C 1
ATOM 681 O O . LEU A 1 87 ? -16.948 2.202 6.753 1.00 89.62 87 LEU A O 1
ATOM 685 N N . ILE A 1 88 ? -15.268 0.870 6.064 1.00 90.12 88 ILE A N 1
ATOM 686 C CA . ILE A 1 88 ? -15.232 0.040 7.278 1.00 90.12 88 ILE A CA 1
ATOM 687 C C . ILE A 1 88 ? -14.937 0.912 8.502 1.00 90.12 88 ILE A C 1
ATOM 689 O O . ILE A 1 88 ? -15.668 0.870 9.494 1.00 90.12 88 ILE A O 1
ATOM 693 N N . ARG A 1 89 ? -13.908 1.763 8.424 1.00 82.75 89 ARG A N 1
ATOM 694 C CA . ARG A 1 89 ? -13.529 2.654 9.528 1.00 82.75 89 ARG A CA 1
ATOM 695 C C . ARG A 1 89 ? -14.648 3.628 9.893 1.00 82.75 89 ARG A C 1
ATOM 697 O O . ARG A 1 89 ? -14.908 3.838 11.078 1.00 82.75 89 ARG A O 1
ATOM 704 N N . LYS A 1 90 ? -15.324 4.203 8.895 1.00 85.19 90 LYS A N 1
ATOM 705 C CA . LYS A 1 90 ? -16.469 5.097 9.109 1.00 85.19 90 LYS A CA 1
ATOM 706 C C . LYS A 1 90 ? -17.587 4.383 9.871 1.00 85.19 90 LYS A C 1
ATOM 708 O O . LYS A 1 90 ? -18.081 4.931 10.855 1.00 85.19 90 LYS A O 1
ATOM 713 N N . ASN A 1 91 ? -17.945 3.162 9.471 1.00 84.00 91 ASN A N 1
ATOM 714 C CA . ASN A 1 91 ? -18.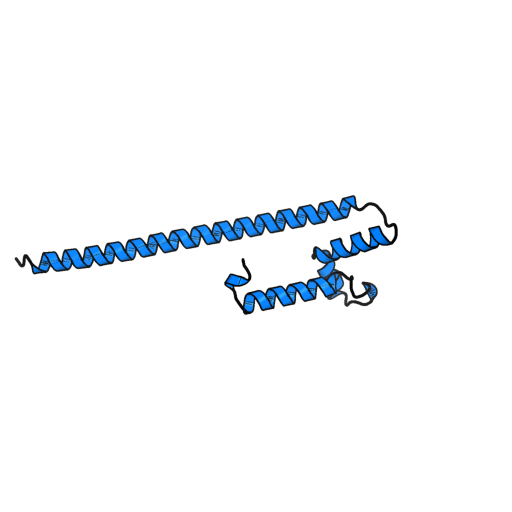988 2.381 10.143 1.00 84.00 91 ASN A CA 1
ATOM 715 C C . ASN A 1 91 ? -18.637 2.056 11.600 1.00 84.00 91 ASN A C 1
ATOM 717 O O . ASN A 1 91 ? -19.476 2.225 12.486 1.00 84.00 91 ASN A O 1
ATOM 721 N N . LEU A 1 92 ? -17.392 1.657 11.870 1.00 83.62 92 LEU A N 1
ATOM 722 C CA . LEU A 1 92 ? -16.929 1.393 13.237 1.00 83.62 92 LEU A CA 1
ATOM 723 C C . LEU A 1 92 ? -16.996 2.647 14.120 1.00 83.62 92 LEU A C 1
ATOM 725 O O . LEU A 1 92 ? -17.442 2.581 15.266 1.00 83.62 92 LEU A O 1
ATOM 729 N N . PHE A 1 93 ? -16.600 3.804 13.583 1.00 82.25 93 PHE A N 1
ATOM 730 C CA . PHE A 1 93 ? -16.626 5.062 14.326 1.00 82.25 93 PHE A CA 1
ATOM 731 C C . PHE A 1 93 ? -18.054 5.512 14.670 1.00 82.25 93 PHE A C 1
ATOM 733 O O . PHE A 1 93 ? -18.320 5.919 15.803 1.00 82.25 93 PHE A O 1
ATOM 740 N N . LEU A 1 94 ? -18.988 5.402 13.719 1.00 84.00 94 LEU A N 1
ATOM 741 C CA . LEU A 1 94 ? -20.395 5.744 13.943 1.00 84.00 94 LEU A CA 1
ATOM 742 C C . LEU A 1 94 ? -21.036 4.831 14.995 1.00 84.00 94 LEU A C 1
ATOM 744 O O . LEU A 1 94 ? -21.711 5.328 15.894 1.00 84.00 94 LEU A O 1
ATOM 748 N N . ASN A 1 95 ? -20.767 3.524 14.943 1.00 84.94 95 ASN A N 1
ATOM 749 C CA . ASN A 1 95 ? -21.285 2.567 15.922 1.00 84.94 95 ASN A CA 1
ATOM 750 C C . ASN A 1 95 ? -20.799 2.888 17.351 1.00 84.94 95 ASN A C 1
ATOM 752 O O . ASN A 1 95 ? -21.598 2.993 18.285 1.00 84.94 95 ASN A O 1
ATOM 756 N N . ASN A 1 96 ? -19.500 3.158 17.516 1.00 81.06 96 ASN A N 1
ATOM 757 C CA . ASN A 1 96 ? -18.931 3.517 18.817 1.00 81.06 96 ASN A CA 1
ATOM 758 C C . ASN A 1 96 ? -19.520 4.817 19.387 1.00 81.06 96 ASN A C 1
ATOM 760 O O . ASN A 1 96 ? -19.793 4.894 20.589 1.00 81.06 96 ASN A O 1
ATOM 764 N N . LYS A 1 97 ? -19.771 5.825 18.542 1.00 81.75 97 LYS A N 1
ATOM 765 C CA . LYS A 1 97 ? -20.403 7.085 18.965 1.00 81.75 97 LYS A CA 1
ATOM 766 C C . LYS A 1 97 ? -21.837 6.861 19.459 1.00 81.75 97 LYS A C 1
ATOM 768 O O . LYS A 1 97 ? -22.214 7.389 20.505 1.00 81.75 97 LYS A O 1
ATOM 773 N N . THR A 1 98 ? -22.615 6.036 18.758 1.00 80.62 98 THR A N 1
ATOM 774 C CA . THR A 1 98 ? -23.988 5.681 19.154 1.00 80.62 98 THR A CA 1
ATOM 775 C C . THR A 1 98 ? -24.012 4.938 20.489 1.00 80.62 98 THR A C 1
ATOM 777 O O . THR A 1 98 ? -24.783 5.291 21.382 1.00 80.62 98 THR A O 1
ATOM 780 N N . LYS A 1 99 ? -23.111 3.966 20.677 1.00 78.75 99 LYS A N 1
ATOM 781 C CA . LYS A 1 99 ? -22.988 3.207 21.930 1.00 78.75 99 LYS A CA 1
ATOM 782 C C . LYS A 1 99 ? -22.600 4.102 23.115 1.00 78.75 99 LYS A C 1
ATOM 784 O O . LYS A 1 99 ? -23.171 3.966 24.193 1.00 78.75 99 LYS A O 1
ATOM 789 N N . SER A 1 100 ? -21.686 5.054 22.912 1.00 81.75 100 SER A N 1
ATOM 790 C CA . SER A 1 100 ? -21.281 6.029 23.937 1.00 81.75 100 SER A CA 1
ATOM 791 C C . SER A 1 100 ? -22.438 6.937 24.378 1.00 81.75 100 SER A C 1
ATOM 793 O O . SER A 1 100 ? -22.668 7.114 25.578 1.00 81.75 100 SER A O 1
ATOM 795 N N . ASN A 1 101 ? -23.218 7.456 23.425 1.00 79.75 101 ASN A N 1
ATOM 796 C CA . ASN A 1 101 ? -24.380 8.293 23.729 1.00 79.75 101 ASN A CA 1
ATOM 797 C C . ASN A 1 101 ? -25.459 7.526 24.507 1.00 79.75 101 ASN A C 1
ATOM 799 O O . ASN A 1 101 ? -26.015 8.060 25.464 1.00 79.75 101 ASN A O 1
ATOM 803 N N . LEU A 1 102 ? -25.708 6.258 24.163 1.00 77.19 102 LEU A N 1
ATOM 804 C CA . LEU A 1 102 ? -26.652 5.401 24.892 1.00 77.19 102 LEU A CA 1
ATOM 805 C C . LEU A 1 102 ? -26.237 5.174 26.353 1.00 77.19 102 LEU A C 1
ATOM 807 O O . LEU A 1 102 ? -27.085 5.203 27.245 1.00 77.19 102 LEU A O 1
ATOM 811 N N . ILE A 1 103 ? -24.939 4.987 26.616 1.00 82.88 103 ILE A N 1
ATOM 812 C CA . ILE A 1 103 ? -24.414 4.833 27.981 1.00 82.88 103 ILE A CA 1
ATOM 813 C C . ILE A 1 103 ? -24.613 6.126 28.784 1.00 82.88 103 ILE A C 1
ATOM 815 O O . ILE A 1 103 ? -25.063 6.069 29.928 1.00 82.88 103 ILE A O 1
ATOM 819 N N . ARG A 1 104 ? -24.349 7.294 28.181 1.00 81.50 104 ARG A N 1
ATOM 820 C CA . ARG A 1 104 ? -24.583 8.600 28.822 1.00 81.50 104 ARG A CA 1
ATOM 821 C C . ARG A 1 104 ? -26.052 8.825 29.178 1.00 81.50 104 ARG A C 1
ATOM 823 O O . ARG A 1 104 ? -26.339 9.216 30.305 1.00 81.50 104 ARG A O 1
ATOM 830 N N . ILE A 1 105 ? -26.972 8.539 28.255 1.00 81.44 105 ILE A N 1
ATOM 831 C CA . ILE A 1 105 ? -28.418 8.700 28.485 1.00 81.44 105 ILE A CA 1
ATOM 832 C C . ILE A 1 105 ? -28.891 7.773 29.609 1.00 81.44 105 ILE A C 1
ATOM 834 O O . ILE A 1 105 ? -29.596 8.219 30.511 1.00 81.44 105 ILE A O 1
ATOM 838 N N . ARG A 1 106 ? -28.453 6.505 29.615 1.00 80.75 106 ARG A N 1
ATOM 839 C CA . ARG A 1 106 ? -28.755 5.569 30.711 1.00 80.75 106 ARG A CA 1
ATOM 840 C C . ARG A 1 106 ? -28.217 6.049 32.056 1.00 80.75 106 ARG A C 1
ATOM 842 O O . ARG A 1 106 ? -28.922 5.931 33.049 1.00 80.75 106 ARG A O 1
ATOM 849 N N . GLY A 1 107 ? -27.006 6.604 32.092 1.00 82.19 107 GLY A N 1
ATOM 850 C CA . GLY A 1 107 ? -26.424 7.169 33.310 1.00 82.19 107 GLY A CA 1
ATOM 851 C C . GLY A 1 107 ? -27.261 8.314 33.884 1.00 82.19 107 GLY A C 1
ATOM 852 O O . GLY A 1 107 ? -27.579 8.301 35.069 1.00 82.19 107 GLY A O 1
ATOM 853 N N . ILE A 1 108 ? -27.682 9.259 33.037 1.00 84.81 108 ILE A N 1
ATOM 854 C CA . ILE A 1 108 ? -28.529 10.393 33.442 1.00 84.81 108 ILE A CA 1
ATOM 855 C C . ILE A 1 108 ? -29.906 9.911 33.909 1.00 84.81 108 ILE A C 1
ATOM 857 O O . ILE A 1 108 ? -30.369 10.328 34.967 1.00 84.81 108 ILE A O 1
ATOM 861 N N . ALA A 1 109 ? -30.536 8.993 33.171 1.00 83.56 109 ALA A N 1
ATOM 862 C CA . ALA A 1 109 ? -31.825 8.422 33.556 1.00 83.56 109 ALA A CA 1
ATOM 863 C C . ALA A 1 109 ? -31.757 7.740 34.932 1.00 83.56 109 ALA A C 1
ATOM 865 O O . ALA A 1 109 ? -32.639 7.936 35.761 1.00 83.56 109 ALA A O 1
ATOM 866 N N . ASN A 1 110 ? -30.680 7.002 35.211 1.00 86.81 110 ASN A N 1
ATOM 867 C CA . ASN A 1 110 ? -30.513 6.310 36.488 1.00 86.81 110 ASN A CA 1
ATOM 868 C C . ASN A 1 110 ? -30.297 7.284 37.663 1.00 86.81 110 ASN A C 1
ATOM 870 O O . ASN A 1 110 ? -30.771 7.036 38.769 1.00 86.81 110 ASN A O 1
ATOM 874 N N . ILE A 1 111 ? -29.614 8.411 37.427 1.00 87.12 111 ILE A N 1
ATOM 875 C CA . ILE A 1 111 ? -29.457 9.486 38.422 1.00 87.12 111 ILE A CA 1
ATOM 876 C C . ILE A 1 111 ? -30.804 10.155 38.708 1.00 87.12 111 ILE A C 1
ATOM 878 O O . ILE A 1 111 ? -31.143 10.350 39.872 1.00 87.12 111 ILE A O 1
ATOM 882 N N . LEU A 1 112 ? -31.585 10.463 37.669 1.00 83.75 112 LEU A N 1
ATOM 883 C CA . LEU A 1 112 ? -32.909 11.072 37.818 1.00 83.75 112 LEU A CA 1
ATOM 884 C C . LEU A 1 112 ? -33.864 10.156 38.587 1.00 83.75 112 LEU A C 1
ATOM 886 O O . LEU A 1 112 ? -34.472 10.601 39.553 1.00 83.75 112 LEU A O 1
ATOM 890 N N . ILE A 1 113 ? -33.930 8.868 38.234 1.00 84.62 113 ILE A N 1
ATOM 891 C CA . ILE A 1 113 ? -34.759 7.879 38.943 1.00 84.62 113 ILE A CA 1
ATOM 892 C C . ILE A 1 113 ? -34.366 7.802 40.424 1.00 84.62 113 ILE A C 1
ATOM 894 O O . ILE A 1 113 ? -35.227 7.815 41.300 1.00 84.62 113 ILE A O 1
ATOM 898 N N . LYS A 1 114 ? -33.062 7.780 40.723 1.00 82.81 114 LYS A N 1
ATOM 899 C CA . LYS A 1 114 ? -32.561 7.732 42.102 1.00 82.81 114 LYS A CA 1
ATOM 900 C C . LYS A 1 114 ? -32.813 9.033 42.876 1.00 82.81 114 LYS A C 1
ATOM 902 O O . LYS A 1 114 ? -32.950 8.985 44.094 1.00 82.81 114 LYS A O 1
ATOM 907 N N . SER A 1 115 ? -32.866 10.175 42.189 1.00 78.50 115 SER A N 1
ATOM 908 C CA . SER A 1 115 ? -33.232 11.465 42.782 1.00 78.50 115 SER A CA 1
ATOM 909 C C . SER A 1 115 ? -34.718 11.509 43.135 1.00 78.50 115 SER A C 1
ATOM 911 O O . SER A 1 115 ? -35.058 11.816 44.272 1.00 78.50 115 SER A O 1
ATOM 913 N N . TYR A 1 116 ? -35.589 11.101 42.206 1.00 77.69 116 TYR A N 1
ATOM 914 C CA . TYR A 1 116 ? -37.038 11.031 42.425 1.00 77.69 116 TYR A CA 1
ATOM 915 C C . TYR A 1 116 ? -37.412 10.091 43.578 1.00 77.69 116 TYR A C 1
ATOM 917 O O . TYR A 1 116 ? -38.205 10.460 44.438 1.00 77.69 116 TYR A O 1
ATOM 925 N N . ALA A 1 117 ? -36.787 8.912 43.655 1.00 79.06 117 ALA A N 1
ATOM 926 C CA . ALA A 1 117 ? -37.022 7.950 44.738 1.00 79.06 117 ALA A CA 1
ATOM 927 C C . ALA A 1 117 ? -36.584 8.454 46.129 1.00 79.06 117 ALA A C 1
ATOM 929 O O . ALA A 1 117 ? -36.946 7.866 47.142 1.00 79.06 117 ALA A O 1
ATOM 930 N N . LYS A 1 118 ? -35.768 9.515 46.194 1.00 76.94 118 LYS A N 1
ATOM 931 C CA . LYS A 1 118 ? -35.301 10.116 47.450 1.00 76.94 118 LYS A CA 1
ATOM 932 C C . LYS A 1 118 ? -36.206 11.258 47.926 1.00 76.94 118 LYS A C 1
ATOM 934 O O . LYS A 1 118 ? -36.252 11.522 49.122 1.00 76.94 118 LYS A O 1
ATOM 939 N N . GLU A 1 119 ? -36.884 11.934 47.001 1.00 73.44 119 GLU A N 1
ATOM 940 C CA . GLU A 1 119 ? -37.823 13.031 47.282 1.00 73.44 119 GLU A CA 1
ATOM 941 C C . GLU A 1 119 ? -39.228 12.542 47.656 1.00 73.44 119 GLU A C 1
ATOM 943 O O . GLU A 1 119 ? -39.925 13.234 48.392 1.00 73.44 119 GLU A O 1
ATOM 948 N N . PHE A 1 120 ? -39.613 11.338 47.223 1.00 68.50 120 PHE A N 1
ATOM 949 C CA . PHE A 1 120 ? -40.877 10.695 47.595 1.00 68.50 120 PHE A CA 1
ATOM 950 C C . PHE A 1 120 ? -40.620 9.294 48.168 1.00 68.50 120 PHE A C 1
ATOM 952 O O . PHE A 1 120 ? -40.751 8.306 47.445 1.00 68.50 120 PHE A O 1
ATOM 959 N N . PRO A 1 121 ? -40.184 9.192 49.435 1.00 66.19 121 PRO A N 1
ATOM 960 C CA . PRO A 1 121 ? -40.204 7.928 50.152 1.00 66.19 121 PRO A CA 1
ATOM 961 C C . PRO A 1 121 ? -41.655 7.619 50.547 1.00 66.19 121 PRO A C 1
ATOM 963 O O . PRO A 1 121 ? -42.283 8.435 51.222 1.00 66.19 121 PRO A O 1
ATOM 966 N N . ASP A 1 122 ? -42.178 6.483 50.084 1.00 67.31 122 ASP A N 1
ATOM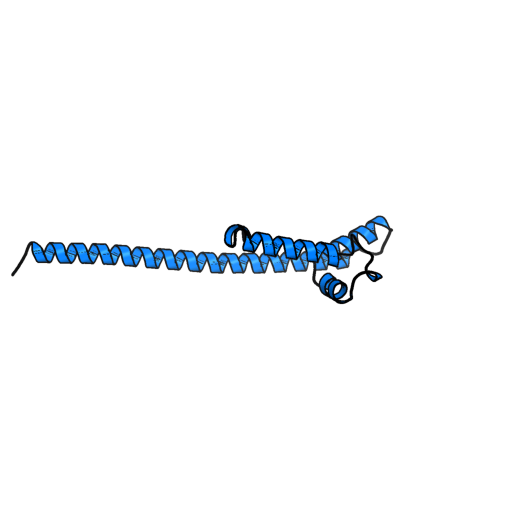 967 C CA . ASP A 1 122 ? -43.450 5.923 50.568 1.00 67.31 122 ASP A CA 1
ATOM 968 C C . ASP A 1 122 ? -43.438 5.719 52.097 1.00 67.31 122 ASP A C 1
ATOM 970 O O . ASP A 1 122 ? -42.372 5.332 52.643 1.00 67.31 122 ASP A O 1
#

Secondary structure (DSSP, 8-state):
--GGGSHHHHHHHHHHHHHHHHHHTTSSS-GGGS-HHHHHHHTT-HHHHHHHHHHHHHHT-S-THHHHHHHHHHHHHHHHHHHHHHHHHHHHHHHHHHHHHHHHHHHHHHHHHHHHHHH---

Foldseek 3Di:
DVLVVVPPVSVVVVVVVVVLLVLLLCQVPNLVVHDPVSVVVNVVHLSNLVSVVVVCVVPVHDDNVVSVVVNVVVVVVVVVVVVVVVVVVVVVVVVVVVVVVVVVVVVVVVVVVVVVCVVDPD

Radius of gyration: 27.3 Å; chains: 1; bounding box: 66×27×79 Å

pLDDT: mean 80.74, std 8.3, range [46.69, 92.12]